Protein AF-A0A662D9E4-F1 (afdb_monomer_lite)

Sequence (81 aa):
MRILAVVQGNYGKRIAGNINFHAPSSWKITTWTAPSYFPVIVEEPEEFLPLSLPETDLLLSLGENPGVAQLIPGLVKLSKA

Radius of gyration: 12.57 Å; chains: 1; bounding box: 26×25×33 Å

Structure (mmCIF, N/CA/C/O backbone):
data_AF-A0A662D9E4-F1
#
_entry.id   AF-A0A662D9E4-F1
#
loop_
_atom_site.group_PDB
_atom_site.id
_atom_site.type_symbol
_atom_site.label_atom_id
_atom_site.label_alt_id
_atom_site.label_comp_id
_atom_site.label_asym_id
_atom_site.label_entity_id
_atom_site.label_seq_id
_atom_site.pdbx_PDB_ins_code
_atom_site.Cartn_x
_atom_site.Cartn_y
_atom_site.Cartn_z
_atom_site.occupancy
_atom_site.B_iso_or_equiv
_atom_site.auth_seq_id
_atom_site.auth_comp_id
_atom_site.auth_asym_id
_atom_site.auth_atom_id
_atom_site.pdbx_PDB_model_num
ATOM 1 N N . MET A 1 1 ? -8.894 1.035 13.952 1.00 96.00 1 MET A N 1
ATOM 2 C CA . MET A 1 1 ? -7.720 1.414 13.136 1.00 96.00 1 MET A CA 1
ATOM 3 C C . MET A 1 1 ? -8.002 1.054 11.692 1.00 96.00 1 MET A C 1
ATOM 5 O O . MET A 1 1 ? -8.480 -0.045 11.433 1.00 96.00 1 MET A O 1
ATOM 9 N N . ARG A 1 2 ? -7.770 1.977 10.770 1.00 98.19 2 ARG A N 1
ATOM 10 C CA . ARG A 1 2 ? -7.924 1.803 9.326 1.00 98.19 2 ARG A CA 1
ATOM 11 C C . ARG A 1 2 ? -6.541 1.531 8.745 1.00 98.19 2 ARG A C 1
ATOM 13 O O . ARG A 1 2 ? -5.619 2.293 9.017 1.00 98.19 2 ARG A O 1
ATOM 20 N N . ILE A 1 3 ? -6.398 0.437 8.007 1.00 98.31 3 ILE A N 1
ATOM 21 C CA . ILE A 1 3 ? -5.146 0.060 7.351 1.00 98.31 3 ILE A CA 1
ATOM 22 C C . ILE A 1 3 ? -5.411 -0.075 5.854 1.00 98.31 3 ILE A C 1
ATOM 24 O O . ILE A 1 3 ? -6.349 -0.762 5.438 1.00 98.31 3 ILE A O 1
ATOM 28 N N . LEU A 1 4 ? -4.555 0.545 5.049 1.00 98.50 4 LEU A N 1
ATOM 29 C CA . LEU A 1 4 ? -4.512 0.375 3.605 1.00 98.50 4 LEU A CA 1
ATOM 30 C C . LEU A 1 4 ? -3.265 -0.432 3.245 1.00 98.50 4 LEU A C 1
ATOM 32 O O . LEU A 1 4 ? -2.145 0.051 3.385 1.00 98.50 4 LEU A O 1
ATOM 36 N N . ALA A 1 5 ? -3.455 -1.659 2.774 1.00 98.31 5 ALA A N 1
ATOM 37 C CA . ALA A 1 5 ? -2.379 -2.485 2.250 1.00 98.31 5 ALA A CA 1
ATOM 38 C C . ALA A 1 5 ? -2.247 -2.286 0.734 1.00 98.31 5 ALA A C 1
ATOM 40 O O . ALA A 1 5 ? -3.122 -2.675 -0.042 1.00 98.31 5 ALA A O 1
ATOM 41 N N . VAL A 1 6 ? -1.136 -1.685 0.322 1.00 98.12 6 VAL A N 1
ATOM 42 C CA . VAL A 1 6 ? -0.717 -1.561 -1.074 1.00 98.12 6 VAL A CA 1
ATOM 43 C C . VAL A 1 6 ? -0.051 -2.870 -1.463 1.00 98.12 6 VAL A C 1
ATOM 45 O O . VAL A 1 6 ? 1.034 -3.172 -0.980 1.00 98.12 6 VAL A O 1
ATOM 48 N N . VAL A 1 7 ? -0.700 -3.676 -2.294 1.00 97.81 7 VAL A N 1
ATOM 49 C CA . VAL A 1 7 ? -0.223 -5.019 -2.645 1.00 97.81 7 VAL A CA 1
ATOM 50 C C . VAL A 1 7 ? 0.193 -5.097 -4.103 1.00 97.81 7 VAL A C 1
ATOM 52 O O . VAL A 1 7 ? -0.419 -4.486 -4.977 1.00 97.81 7 VAL A O 1
ATOM 55 N N . GLN A 1 8 ? 1.192 -5.923 -4.379 1.00 95.44 8 GLN A N 1
ATOM 56 C CA . GLN A 1 8 ? 1.520 -6.374 -5.725 1.00 95.44 8 GLN A CA 1
ATOM 57 C C . GLN A 1 8 ? 1.789 -7.881 -5.675 1.00 95.44 8 GLN A C 1
ATOM 59 O O . GLN A 1 8 ? 2.293 -8.386 -4.674 1.00 95.44 8 GLN A O 1
ATOM 64 N N . GLY A 1 9 ? 1.393 -8.607 -6.722 1.00 92.31 9 GLY A N 1
ATOM 65 C CA . GLY A 1 9 ? 1.587 -10.056 -6.785 1.00 92.31 9 GLY A CA 1
ATOM 66 C C . GLY A 1 9 ? 0.842 -10.839 -5.698 1.00 92.31 9 GLY A C 1
ATOM 67 O O . GLY A 1 9 ? -0.173 -10.395 -5.151 1.00 92.31 9 GLY A O 1
ATOM 68 N N . ASN A 1 10 ? 1.311 -12.058 -5.433 1.00 94.00 10 ASN A N 1
ATOM 69 C CA . ASN A 1 10 ? 0.676 -12.972 -4.480 1.00 94.00 10 ASN A CA 1
ATOM 70 C C . ASN A 1 10 ? 1.240 -12.819 -3.068 1.00 94.00 10 ASN A C 1
ATOM 72 O O . ASN A 1 10 ? 0.534 -13.122 -2.103 1.00 94.00 10 ASN A O 1
ATOM 76 N N . TYR A 1 11 ? 2.485 -12.360 -2.920 1.00 93.94 11 TYR A N 1
ATOM 77 C CA . TYR A 1 11 ? 3.117 -12.287 -1.610 1.00 93.94 11 TYR A CA 1
ATOM 78 C C . TYR A 1 11 ? 2.460 -11.210 -0.741 1.00 93.94 11 TYR A C 1
ATOM 80 O O . TYR A 1 11 ? 1.985 -11.509 0.358 1.00 93.94 11 TYR A O 1
ATOM 88 N N . GLY A 1 12 ? 2.295 -9.997 -1.278 1.00 95.44 12 GLY A N 1
ATOM 89 C CA . GLY A 1 12 ? 1.604 -8.915 -0.574 1.00 95.44 12 GLY A CA 1
ATOM 90 C C . GLY A 1 12 ? 0.145 -9.248 -0.250 1.00 95.44 12 GLY A C 1
ATOM 91 O O . GLY A 1 12 ? -0.317 -9.007 0.865 1.00 95.44 12 GLY A O 1
ATOM 92 N N . LYS A 1 13 ? -0.572 -9.897 -1.181 1.00 96.50 13 LYS A N 1
ATOM 93 C CA . LYS A 1 13 ? -1.959 -10.347 -0.961 1.00 96.50 13 LYS A CA 1
ATOM 94 C C . LYS A 1 13 ? -2.076 -11.349 0.185 1.00 96.50 13 LYS A C 1
ATOM 96 O O . LYS A 1 13 ? -3.002 -11.246 0.985 1.00 96.50 13 LYS A O 1
ATOM 101 N N . ARG A 1 14 ? -1.136 -12.295 0.298 1.00 97.81 14 ARG A N 1
ATOM 102 C CA . ARG A 1 14 ? -1.102 -13.260 1.409 1.00 97.81 14 ARG A CA 1
ATOM 103 C C . ARG A 1 14 ? -0.882 -12.570 2.751 1.00 97.81 14 ARG A C 1
ATOM 105 O O . ARG A 1 14 ? -1.570 -12.908 3.708 1.00 97.81 14 ARG A O 1
ATOM 112 N N . ILE A 1 15 ? 0.025 -11.593 2.816 1.00 97.81 15 ILE A N 1
ATOM 113 C CA . ILE A 1 15 ? 0.269 -10.811 4.038 1.00 97.81 15 ILE A CA 1
ATOM 114 C C . ILE A 1 15 ? -0.989 -10.027 4.428 1.00 97.81 15 ILE A C 1
ATOM 116 O O . ILE A 1 15 ? -1.444 -10.138 5.564 1.00 97.81 15 ILE A O 1
ATOM 120 N N . ALA A 1 16 ? -1.595 -9.295 3.488 1.00 97.88 16 ALA A N 1
ATOM 121 C CA . ALA A 1 16 ? -2.822 -8.540 3.743 1.00 97.88 16 ALA A CA 1
ATOM 122 C C . ALA A 1 16 ? -3.979 -9.451 4.193 1.00 97.88 16 ALA A C 1
ATOM 124 O O . ALA A 1 16 ? -4.693 -9.119 5.138 1.00 97.88 16 ALA A O 1
ATOM 125 N N . GLY A 1 17 ? -4.127 -10.624 3.567 1.00 97.88 17 GLY A N 1
ATOM 126 C CA . GLY A 1 17 ? -5.111 -11.633 3.958 1.00 97.88 17 GLY A CA 1
ATOM 127 C C . GLY A 1 17 ? -4.874 -12.180 5.366 1.00 97.88 17 GLY A C 1
ATOM 128 O O . GLY A 1 17 ? -5.817 -12.274 6.147 1.00 97.88 17 GLY A O 1
ATOM 129 N N . ASN A 1 18 ? -3.621 -12.474 5.722 1.00 98.25 18 ASN A N 1
ATOM 130 C CA . ASN A 1 18 ? -3.255 -12.930 7.062 1.00 98.25 18 ASN A CA 1
ATOM 131 C C . ASN A 1 18 ? -3.544 -11.861 8.126 1.00 98.25 18 ASN A C 1
ATOM 133 O O . ASN A 1 18 ? -4.127 -12.163 9.163 1.00 98.25 18 ASN A O 1
ATOM 137 N N . ILE A 1 19 ? -3.194 -10.599 7.850 1.00 97.69 19 ILE A N 1
ATOM 138 C CA . ILE A 1 19 ? -3.522 -9.474 8.734 1.00 97.69 19 ILE A CA 1
ATOM 139 C C . ILE A 1 19 ? -5.037 -9.372 8.895 1.00 97.69 19 ILE A C 1
ATOM 141 O O . ILE A 1 19 ? -5.517 -9.323 10.018 1.00 97.69 19 ILE A O 1
ATOM 145 N N . ASN A 1 20 ? -5.801 -9.401 7.802 1.00 97.00 20 ASN A N 1
ATOM 146 C CA . ASN A 1 20 ? -7.257 -9.311 7.865 1.00 97.00 20 ASN A CA 1
ATOM 147 C C . ASN A 1 20 ? -7.900 -10.472 8.644 1.00 97.00 20 ASN A C 1
ATOM 149 O O . ASN A 1 20 ? -8.887 -10.259 9.336 1.00 97.00 20 ASN A O 1
ATOM 153 N N . PHE A 1 21 ? -7.345 -11.684 8.553 1.00 98.06 21 PHE A N 1
ATOM 154 C CA . PHE A 1 21 ? -7.851 -12.855 9.275 1.00 98.06 21 PHE A CA 1
ATOM 155 C C . PHE A 1 21 ? -7.581 -12.792 10.787 1.00 98.06 21 PHE A C 1
ATOM 157 O O . PHE A 1 21 ? -8.412 -13.233 11.575 1.00 98.06 21 PHE A O 1
ATOM 164 N N . HIS A 1 22 ? -6.433 -12.244 11.197 1.00 98.25 22 HIS A N 1
ATOM 165 C CA . HIS A 1 22 ? -6.005 -12.212 12.601 1.00 98.25 22 HIS A CA 1
ATOM 166 C C . HIS A 1 22 ? -6.213 -10.859 13.301 1.00 98.25 22 HIS A C 1
ATOM 168 O O . HIS A 1 22 ? -5.994 -10.760 14.509 1.00 98.25 22 HIS A O 1
ATOM 174 N N . ALA A 1 23 ? -6.591 -9.807 12.573 1.00 97.56 23 ALA A N 1
ATOM 175 C CA . ALA A 1 23 ? -6.756 -8.474 13.137 1.00 97.56 23 ALA A CA 1
ATOM 176 C C . ALA A 1 23 ? -7.916 -8.417 14.151 1.00 97.56 23 ALA A C 1
ATOM 178 O O . ALA A 1 23 ? -8.915 -9.125 14.004 1.00 97.56 23 ALA A O 1
ATOM 179 N N . PRO A 1 24 ? -7.834 -7.525 15.157 1.00 98.06 24 PRO A N 1
ATOM 180 C CA . PRO A 1 24 ? -8.975 -7.202 16.004 1.00 98.06 24 PRO A CA 1
ATOM 181 C C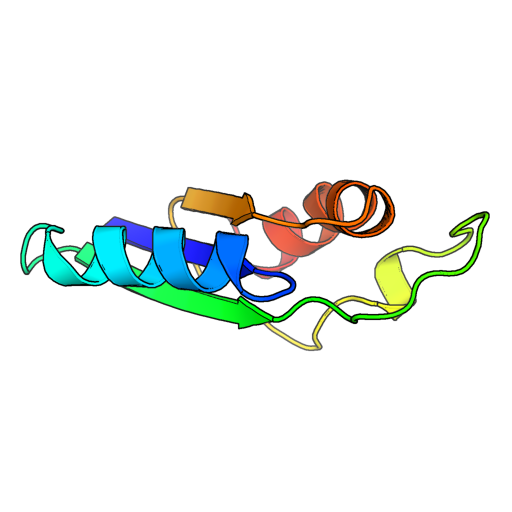 . PRO A 1 24 ? -10.195 -6.793 15.169 1.00 98.06 24 PRO A C 1
ATOM 183 O O . PRO A 1 24 ? -10.060 -6.080 14.178 1.00 98.06 24 PRO A O 1
ATOM 186 N N . SER A 1 25 ? -11.402 -7.148 15.617 1.00 95.88 25 SER A N 1
ATOM 187 C CA . SER A 1 25 ? -12.655 -6.824 14.909 1.00 95.88 25 SER A CA 1
ATOM 188 C C . SER A 1 25 ? -12.906 -5.320 14.725 1.00 95.88 25 SER A C 1
ATOM 190 O O . SER A 1 25 ? -13.687 -4.920 13.866 1.00 95.88 25 SER A O 1
ATOM 192 N N . SER A 1 26 ? -12.241 -4.475 15.518 1.00 97.38 26 SER A N 1
ATOM 193 C CA . SER A 1 26 ? -12.286 -3.012 15.413 1.00 97.38 26 SER A CA 1
ATOM 194 C C . SER A 1 26 ? -11.342 -2.434 14.347 1.00 97.38 26 SER A C 1
ATOM 196 O O . SER A 1 26 ? -11.295 -1.214 14.146 1.00 97.38 26 SER A O 1
ATOM 198 N N . TRP A 1 27 ? -10.537 -3.269 13.687 1.00 97.62 27 TRP A N 1
ATOM 199 C CA . TRP A 1 27 ? -9.656 -2.854 12.602 1.00 97.62 27 TRP A CA 1
ATOM 200 C C . TRP A 1 27 ? -10.354 -3.029 11.255 1.00 97.62 27 TRP A C 1
ATOM 202 O O . TRP A 1 27 ? -11.071 -3.997 11.025 1.00 97.62 27 TRP A O 1
ATOM 212 N N . LYS A 1 28 ? -10.130 -2.082 10.344 1.00 97.75 28 LYS A N 1
ATOM 213 C CA . LYS A 1 28 ? -10.632 -2.134 8.971 1.00 97.75 28 LYS A CA 1
ATOM 214 C C . LYS A 1 28 ? -9.448 -2.238 8.027 1.00 97.75 28 LYS A C 1
ATOM 216 O O . LYS A 1 28 ? -8.707 -1.268 7.874 1.00 97.75 28 LYS A O 1
ATOM 221 N N . ILE A 1 29 ? -9.285 -3.402 7.407 1.00 97.75 29 ILE A N 1
ATOM 222 C CA . ILE A 1 29 ? -8.205 -3.657 6.455 1.00 97.75 29 ILE A CA 1
ATOM 223 C C . ILE A 1 29 ? -8.763 -3.493 5.045 1.00 97.75 29 ILE A C 1
ATOM 225 O O . ILE A 1 29 ? -9.730 -4.144 4.659 1.00 97.75 29 ILE A O 1
ATOM 229 N N . THR A 1 30 ? -8.168 -2.589 4.279 1.00 97.62 30 THR A N 1
ATOM 230 C CA . THR A 1 30 ? -8.479 -2.367 2.866 1.00 97.62 30 THR A CA 1
ATOM 231 C C . THR A 1 30 ? -7.247 -2.659 2.033 1.00 97.62 30 THR A C 1
ATOM 233 O O . THR A 1 30 ? -6.123 -2.569 2.526 1.00 97.62 30 THR A O 1
ATOM 236 N N . THR A 1 31 ? -7.447 -3.041 0.776 1.00 97.81 31 THR A N 1
ATOM 237 C CA . THR A 1 31 ? -6.338 -3.329 -0.135 1.00 97.81 31 THR A CA 1
ATOM 238 C C . THR A 1 31 ? -6.462 -2.478 -1.386 1.00 97.81 31 THR A C 1
ATOM 240 O O . THR A 1 31 ? -7.561 -2.288 -1.904 1.00 97.81 31 THR A O 1
ATOM 243 N N . TRP A 1 32 ? -5.328 -1.985 -1.871 1.00 97.94 32 TRP A N 1
ATOM 244 C CA . TRP A 1 32 ? -5.196 -1.430 -3.211 1.00 97.94 32 TRP A CA 1
ATOM 245 C C . TRP A 1 32 ? -4.107 -2.211 -3.941 1.00 97.94 32 TRP A C 1
ATOM 247 O O . TRP A 1 32 ? -3.035 -2.449 -3.388 1.00 97.94 32 TRP A O 1
ATOM 257 N N . THR A 1 33 ? -4.397 -2.665 -5.159 1.00 97.44 33 THR A N 1
ATOM 258 C CA . THR A 1 33 ? -3.423 -3.414 -5.961 1.00 97.44 33 THR A CA 1
ATOM 259 C C . THR A 1 33 ? -2.665 -2.441 -6.850 1.00 97.44 33 THR A C 1
ATOM 261 O O . THR A 1 33 ? -3.272 -1.809 -7.712 1.00 97.44 33 THR A O 1
ATOM 264 N N . ALA A 1 34 ? -1.354 -2.334 -6.642 1.00 96.62 34 ALA A N 1
ATOM 265 C CA . ALA A 1 34 ? -0.490 -1.500 -7.464 1.00 96.62 34 ALA A CA 1
ATOM 266 C C . ALA A 1 34 ? -0.351 -2.078 -8.889 1.00 96.62 34 ALA A C 1
ATOM 268 O O . ALA A 1 34 ? -0.464 -3.300 -9.067 1.00 96.62 34 ALA A O 1
ATOM 269 N N . PRO A 1 35 ? -0.068 -1.237 -9.902 1.00 94.62 35 PRO A N 1
ATOM 270 C CA . PRO A 1 35 ? 0.206 -1.692 -11.263 1.00 94.62 35 PRO A CA 1
ATOM 271 C C . PRO A 1 35 ? 1.275 -2.789 -11.306 1.00 94.62 35 PRO A C 1
ATOM 273 O O . PRO A 1 35 ? 2.254 -2.753 -10.565 1.00 94.62 35 PRO A O 1
ATOM 276 N N . SER A 1 36 ? 1.102 -3.795 -12.164 1.00 89.81 36 SER A N 1
ATOM 277 C CA . SER A 1 36 ? 2.065 -4.901 -12.300 1.00 89.81 36 SER A CA 1
ATOM 278 C C . SER A 1 36 ? 3.292 -4.532 -13.132 1.00 89.81 36 SER A C 1
ATOM 280 O O . SER A 1 36 ? 4.322 -5.192 -13.031 1.00 89.81 36 SER A O 1
ATOM 282 N N . TYR A 1 37 ? 3.174 -3.499 -13.964 1.00 90.56 37 TYR A N 1
ATOM 283 C CA . TYR A 1 37 ? 4.226 -3.025 -14.847 1.00 90.56 37 TYR A CA 1
ATOM 284 C C . TYR A 1 37 ? 4.637 -1.613 -14.447 1.00 90.56 37 TYR A C 1
ATOM 286 O O . TYR A 1 37 ? 3.787 -0.737 -14.298 1.00 90.56 37 TYR A O 1
ATOM 294 N N . PHE A 1 38 ? 5.945 -1.419 -14.321 1.00 91.62 38 PHE A N 1
ATOM 295 C CA . PHE A 1 38 ? 6.582 -0.117 -14.206 1.00 91.62 38 PHE A CA 1
ATOM 296 C C . PHE A 1 38 ? 7.678 -0.028 -15.271 1.00 91.62 38 PHE A C 1
ATOM 298 O O . PHE A 1 38 ? 8.330 -1.045 -15.547 1.00 91.62 38 PHE A O 1
ATOM 305 N N . PRO A 1 39 ? 7.902 1.154 -15.867 1.00 90.75 39 PRO A N 1
ATOM 306 C CA . PRO A 1 39 ? 9.095 1.392 -16.666 1.00 90.75 39 PRO A CA 1
ATOM 307 C C . PRO A 1 39 ? 10.361 1.232 -15.807 1.00 90.75 39 PRO A C 1
ATOM 309 O O . PRO A 1 39 ? 10.312 1.273 -14.578 1.00 90.75 39 PRO A O 1
ATOM 312 N N . VAL A 1 40 ? 11.515 1.057 -16.458 1.00 86.38 40 VAL A N 1
ATOM 313 C CA . VAL A 1 40 ? 12.819 0.943 -15.770 1.00 86.38 40 VAL A CA 1
ATOM 314 C C . VAL A 1 40 ? 13.122 2.195 -14.941 1.00 86.38 40 VAL A C 1
ATOM 316 O O . VAL A 1 40 ? 13.701 2.102 -13.862 1.00 86.38 40 VAL A O 1
ATOM 319 N N . ILE A 1 41 ? 12.706 3.355 -15.449 1.00 88.00 41 ILE A N 1
ATOM 320 C CA . ILE A 1 41 ? 12.771 4.646 -14.774 1.00 88.00 41 ILE A CA 1
ATOM 321 C C . ILE A 1 41 ? 11.348 5.197 -14.758 1.00 88.00 41 ILE A C 1
ATOM 323 O O . ILE A 1 41 ? 10.730 5.331 -15.812 1.00 88.00 41 ILE A O 1
ATOM 327 N N . VAL A 1 42 ? 10.823 5.469 -13.566 1.00 89.44 42 VAL A N 1
ATOM 328 C CA . VAL A 1 42 ? 9.534 6.141 -13.377 1.00 89.44 42 VAL A CA 1
ATOM 329 C C . VAL A 1 42 ? 9.834 7.629 -13.245 1.00 89.44 42 VAL A C 1
ATOM 331 O O . VAL A 1 42 ? 10.426 8.045 -12.253 1.00 89.44 42 VAL A O 1
ATOM 334 N N . GLU A 1 43 ? 9.499 8.407 -14.271 1.00 91.69 43 GLU A N 1
ATOM 335 C CA . GLU A 1 43 ? 9.715 9.861 -14.264 1.00 91.69 43 GLU A CA 1
ATOM 336 C C . GLU A 1 43 ? 8.591 10.592 -13.520 1.00 91.69 43 GLU A C 1
ATOM 338 O O . GLU A 1 43 ? 8.874 11.459 -12.701 1.00 91.69 43 GLU A O 1
ATOM 343 N N . GLU A 1 44 ? 7.342 10.163 -13.726 1.00 94.19 44 GLU A N 1
ATOM 344 C CA . GLU A 1 44 ? 6.138 10.746 -13.119 1.00 94.19 44 GLU A CA 1
ATOM 345 C C . GLU A 1 44 ? 5.371 9.664 -12.325 1.00 94.19 44 GLU A C 1
ATOM 347 O O . GLU A 1 44 ? 4.497 8.974 -12.865 1.00 9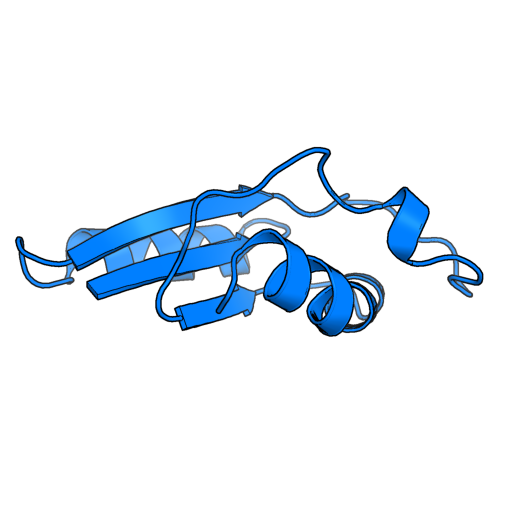4.19 44 GLU A O 1
ATOM 352 N N . PRO A 1 45 ? 5.709 9.436 -11.040 1.00 93.06 45 PRO A N 1
ATOM 353 C CA . PRO A 1 45 ? 5.022 8.465 -10.182 1.00 93.06 45 PRO A CA 1
ATOM 354 C C . PRO A 1 45 ? 3.507 8.699 -10.076 1.00 93.06 45 PRO A C 1
ATOM 356 O O . PRO A 1 45 ? 2.736 7.755 -9.891 1.00 93.06 45 PRO A O 1
ATOM 359 N N . GLU A 1 46 ? 3.070 9.949 -10.198 1.00 94.06 46 GLU A N 1
ATOM 360 C CA . GLU A 1 46 ? 1.686 10.394 -10.070 1.00 94.06 46 GLU A CA 1
ATOM 361 C C . GLU A 1 46 ? 0.751 9.738 -11.091 1.00 94.06 46 GLU A C 1
ATOM 363 O O . GLU A 1 46 ? -0.414 9.495 -10.776 1.00 94.06 46 GLU A O 1
ATOM 368 N N . GLU A 1 47 ? 1.255 9.383 -12.276 1.00 95.31 47 GLU A N 1
ATOM 369 C C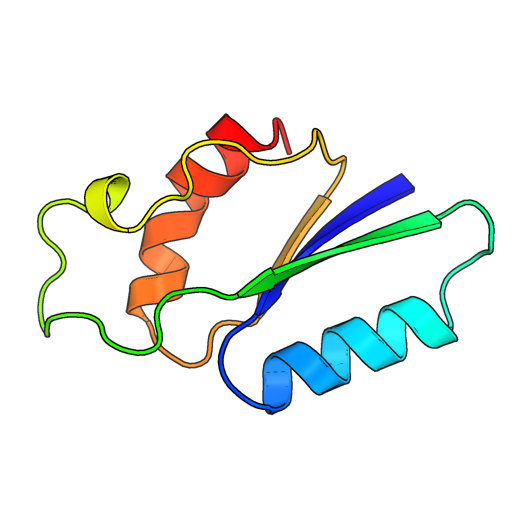A . GLU A 1 47 ? 0.475 8.718 -13.329 1.00 95.31 47 GLU A CA 1
ATOM 370 C C . GLU A 1 47 ? 0.021 7.302 -12.940 1.00 95.31 47 GLU A C 1
ATOM 372 O O . GLU A 1 47 ? -0.937 6.766 -13.499 1.00 95.31 47 GLU A O 1
ATOM 377 N N . PHE A 1 48 ? 0.684 6.693 -11.955 1.00 95.75 48 PHE A N 1
ATOM 378 C CA . PHE A 1 48 ? 0.391 5.343 -11.469 1.00 95.75 48 PHE A CA 1
ATOM 379 C C . PHE A 1 48 ? -0.479 5.341 -10.203 1.00 95.75 48 PHE A C 1
ATOM 381 O O . PHE A 1 48 ? -0.815 4.269 -9.682 1.00 95.75 48 PHE A O 1
ATOM 388 N N . LEU A 1 49 ? -0.837 6.519 -9.683 1.00 97.12 49 LEU A N 1
ATOM 389 C CA . LEU A 1 49 ? -1.686 6.652 -8.504 1.00 97.12 49 LEU A CA 1
ATOM 390 C C . LEU A 1 49 ? -3.167 6.416 -8.849 1.00 97.12 49 LEU A C 1
ATOM 392 O O . LEU A 1 49 ? -3.628 6.741 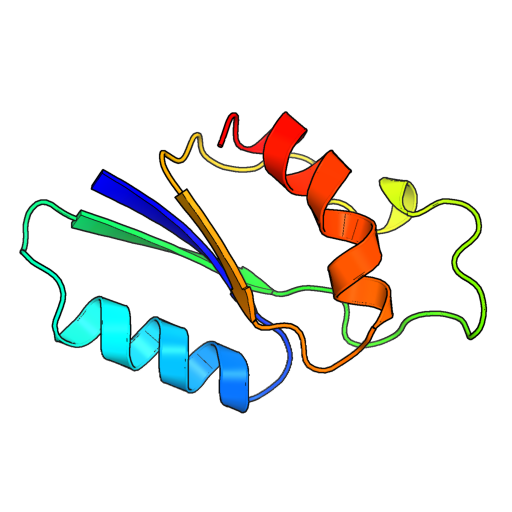-9.944 1.00 97.12 49 LEU A O 1
ATOM 396 N N . PRO A 1 50 ? -3.963 5.874 -7.911 1.00 97.06 50 PRO A N 1
ATOM 397 C CA . PRO A 1 50 ? -5.408 5.811 -8.080 1.00 97.06 50 PRO A CA 1
ATOM 398 C C . PRO A 1 50 ? -6.029 7.211 -7.970 1.00 97.06 50 PRO A C 1
ATOM 400 O O . PRO A 1 50 ? -5.492 8.094 -7.306 1.00 97.06 50 PRO A O 1
ATOM 403 N N . LEU A 1 51 ? -7.225 7.390 -8.539 1.00 96.44 51 LEU A N 1
ATOM 404 C CA . LEU A 1 51 ? -7.964 8.660 -8.448 1.00 96.44 51 LEU A CA 1
ATOM 405 C C . LEU A 1 51 ? -8.317 9.052 -7.006 1.00 96.44 51 LEU A C 1
ATOM 407 O O . LEU A 1 51 ? -8.421 10.233 -6.684 1.00 96.44 51 LEU A O 1
ATOM 411 N N . SER A 1 52 ? -8.547 8.065 -6.142 1.00 96.25 52 SER A N 1
ATOM 412 C CA . SER A 1 52 ? -8.843 8.281 -4.732 1.00 96.25 52 SER A CA 1
ATOM 413 C C . SER A 1 52 ? -8.507 7.046 -3.904 1.00 96.25 52 SER A C 1
ATOM 415 O O . SER A 1 52 ? -8.473 5.919 -4.403 1.00 96.25 52 SER A O 1
ATOM 417 N N . LEU A 1 53 ? -8.265 7.272 -2.614 1.00 97.69 53 LEU A N 1
ATOM 418 C CA . LEU A 1 53 ? -8.096 6.232 -1.610 1.00 97.69 53 LEU A CA 1
ATOM 419 C C . LEU A 1 53 ? -8.964 6.553 -0.392 1.00 97.69 53 LEU A C 1
ATOM 421 O O . LEU A 1 53 ? -9.234 7.725 -0.120 1.00 97.69 53 LEU A O 1
ATOM 425 N N . PRO A 1 54 ? -9.427 5.531 0.347 1.00 96.38 54 PRO A N 1
ATOM 426 C CA .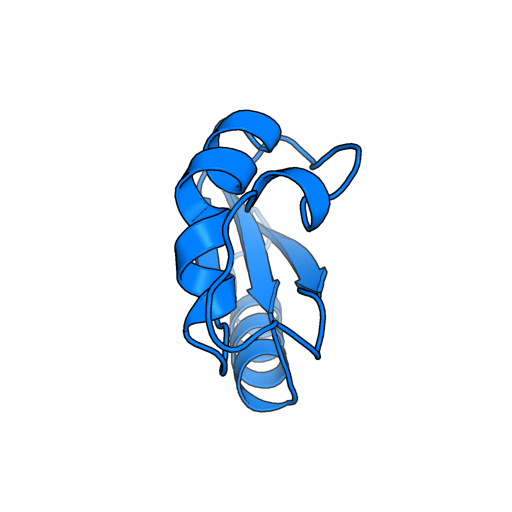 PRO A 1 54 ? -10.071 5.771 1.624 1.00 96.38 54 PRO A CA 1
ATOM 427 C C . PRO A 1 54 ? -9.067 6.398 2.592 1.00 96.38 54 PRO A C 1
ATOM 429 O O . PRO A 1 54 ? -7.883 6.058 2.582 1.00 96.38 54 PRO A O 1
ATOM 432 N N . GLU A 1 55 ? -9.562 7.263 3.474 1.00 97.69 55 GLU A N 1
ATOM 433 C CA . GLU A 1 55 ? -8.752 7.723 4.593 1.00 97.69 55 GLU A CA 1
ATOM 434 C C . GLU A 1 55 ? -8.329 6.539 5.467 1.00 97.69 55 GLU A C 1
ATOM 436 O O . GLU A 1 55 ? -9.159 5.697 5.837 1.00 97.69 55 GLU A O 1
ATOM 441 N N . THR A 1 56 ? -7.049 6.491 5.813 1.00 98.12 56 THR A N 1
ATOM 442 C CA . THR A 1 56 ? -6.443 5.408 6.583 1.00 98.12 56 THR A CA 1
ATOM 443 C C . THR A 1 56 ? -5.587 5.970 7.711 1.00 98.12 56 THR A C 1
ATOM 445 O O . THR A 1 56 ? -5.155 7.112 7.644 1.00 98.12 56 THR A O 1
ATOM 448 N N . ASP A 1 57 ? -5.351 5.170 8.747 1.00 98.25 57 ASP A N 1
ATOM 449 C CA . ASP A 1 57 ? -4.472 5.543 9.865 1.00 98.25 57 ASP A CA 1
ATOM 450 C C . ASP A 1 57 ? -3.058 4.960 9.674 1.00 98.25 57 ASP A C 1
ATOM 452 O O . ASP A 1 57 ? -2.119 5.337 10.365 1.00 98.25 57 ASP A O 1
ATOM 456 N N . LEU A 1 58 ? -2.926 3.975 8.777 1.00 98.19 58 LEU A N 1
ATOM 457 C CA . LEU A 1 58 ? -1.677 3.304 8.435 1.00 98.19 58 LEU A CA 1
ATOM 458 C C . LEU A 1 58 ? -1.704 2.851 6.971 1.00 98.19 58 LEU A C 1
ATOM 460 O O . LEU A 1 58 ? -2.699 2.283 6.503 1.00 98.19 58 LEU A O 1
ATOM 464 N N . LEU A 1 59 ? -0.586 3.043 6.273 1.00 98.38 59 LEU A N 1
ATOM 465 C CA . LEU A 1 59 ? -0.324 2.476 4.953 1.00 98.38 59 LEU A CA 1
ATOM 466 C C . LEU A 1 59 ? 0.744 1.381 5.062 1.00 98.38 59 LEU A C 1
ATOM 468 O O . LEU A 1 59 ? 1.822 1.603 5.608 1.00 98.38 59 LEU A O 1
ATOM 472 N N . LEU A 1 60 ? 0.452 0.198 4.522 1.00 97.81 60 LEU A N 1
ATOM 473 C CA . LEU A 1 60 ? 1.393 -0.916 4.419 1.00 97.81 60 LEU A CA 1
ATOM 474 C C . LEU A 1 60 ? 1.805 -1.099 2.961 1.00 97.81 60 LEU A C 1
ATOM 476 O O . LEU A 1 60 ? 0.983 -1.495 2.136 1.00 97.81 60 LEU A O 1
ATOM 480 N N . SER A 1 61 ? 3.072 -0.834 2.645 1.00 97.25 61 SER A N 1
ATOM 481 C CA . SER A 1 61 ? 3.620 -1.085 1.310 1.00 97.25 61 SER A CA 1
ATOM 482 C C . SER A 1 61 ? 4.117 -2.525 1.199 1.00 97.25 61 SER A C 1
ATOM 484 O O . SER A 1 61 ? 5.082 -2.914 1.852 1.00 97.25 61 SER A O 1
ATOM 486 N N . LEU A 1 62 ? 3.428 -3.319 0.385 1.00 96.94 62 LEU A N 1
ATOM 487 C CA . LEU A 1 62 ? 3.681 -4.738 0.124 1.00 96.94 62 LEU A CA 1
ATOM 488 C C . LEU A 1 62 ? 3.854 -4.969 -1.389 1.00 96.94 62 LEU A C 1
ATOM 490 O O . LEU A 1 62 ? 3.277 -5.895 -1.969 1.00 96.94 62 LEU A O 1
ATOM 494 N N . GLY A 1 63 ? 4.598 -4.065 -2.031 1.00 94.62 63 GLY A N 1
ATOM 495 C CA . GLY A 1 63 ? 4.993 -4.168 -3.434 1.00 94.62 63 GLY A CA 1
ATOM 496 C C . GLY A 1 63 ? 6.131 -5.167 -3.648 1.00 94.62 63 GLY A C 1
ATOM 497 O O . GLY A 1 63 ? 6.982 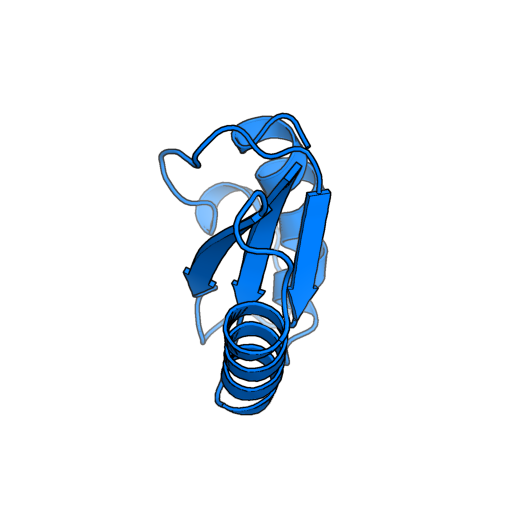-5.344 -2.781 1.00 94.62 63 GLY A O 1
ATOM 498 N N . GLU A 1 64 ? 6.154 -5.801 -4.819 1.00 93.00 64 GLU A N 1
ATOM 499 C CA . GLU A 1 64 ? 7.215 -6.728 -5.245 1.00 93.00 64 GLU A CA 1
ATOM 500 C C . GLU A 1 64 ? 8.206 -6.040 -6.212 1.00 93.00 64 GLU A C 1
ATOM 502 O O . GLU A 1 64 ? 9.340 -6.483 -6.374 1.00 93.00 64 GLU A O 1
ATOM 507 N N . ASN A 1 65 ? 7.799 -4.926 -6.828 1.00 92.12 65 ASN A N 1
ATOM 508 C CA . ASN A 1 65 ? 8.583 -4.099 -7.737 1.00 92.12 65 ASN A CA 1
ATOM 509 C C . ASN A 1 65 ? 9.007 -2.782 -7.046 1.00 92.12 65 ASN A C 1
ATOM 511 O O . ASN A 1 65 ? 8.156 -2.128 -6.432 1.00 92.12 65 ASN A O 1
ATOM 515 N N . PRO A 1 66 ? 10.273 -2.334 -7.191 1.00 90.25 66 PRO A N 1
ATOM 516 C CA . PRO A 1 66 ? 10.747 -1.055 -6.650 1.00 90.25 66 PRO A CA 1
ATOM 517 C C . PRO A 1 66 ? 9.911 0.170 -7.048 1.00 90.25 66 PRO A C 1
ATOM 519 O O . PRO A 1 66 ? 9.805 1.110 -6.264 1.00 90.25 66 PRO A O 1
ATOM 522 N N . GLY A 1 67 ? 9.273 0.157 -8.223 1.00 92.81 67 GLY A N 1
ATOM 523 C CA . GLY A 1 67 ? 8.376 1.220 -8.682 1.00 92.81 67 GLY A CA 1
ATOM 524 C C . GLY A 1 67 ? 7.200 1.470 -7.733 1.00 92.81 67 GLY A C 1
ATOM 525 O O . GLY A 1 67 ? 6.804 2.613 -7.541 1.00 92.81 67 GLY A O 1
ATOM 526 N N . VAL A 1 68 ? 6.714 0.440 -7.028 1.00 94.69 68 VAL A N 1
ATOM 527 C CA . VAL A 1 68 ? 5.657 0.603 -6.012 1.00 94.69 68 VAL A CA 1
ATOM 528 C C . VAL A 1 68 ? 6.132 1.474 -4.849 1.00 94.69 68 VAL A C 1
ATOM 530 O O . VAL A 1 68 ? 5.354 2.259 -4.310 1.00 94.69 68 VAL A O 1
ATOM 533 N N . ALA A 1 69 ? 7.408 1.372 -4.466 1.00 93.75 69 ALA A N 1
ATOM 534 C CA . ALA A 1 69 ? 7.961 2.179 -3.384 1.00 93.75 69 ALA A CA 1
ATOM 535 C C . ALA A 1 69 ? 7.991 3.673 -3.741 1.00 93.75 69 ALA A C 1
ATOM 537 O O . ALA A 1 69 ? 7.813 4.513 -2.861 1.00 93.75 69 ALA A O 1
ATOM 538 N N . GLN A 1 70 ? 8.136 4.007 -5.027 1.00 94.94 70 GLN A N 1
ATOM 539 C CA . GLN A 1 70 ? 8.098 5.395 -5.489 1.00 94.94 70 GLN A CA 1
ATOM 540 C C . GLN A 1 70 ? 6.705 6.023 -5.372 1.00 94.94 70 GLN A C 1
ATOM 542 O O . GLN A 1 70 ? 6.595 7.236 -5.234 1.00 94.94 70 GLN A O 1
ATOM 547 N N . LEU A 1 71 ? 5.643 5.212 -5.350 1.00 96.31 71 LEU A N 1
ATOM 548 C CA . LEU A 1 71 ? 4.270 5.702 -5.206 1.00 96.31 71 LEU A CA 1
ATOM 549 C C . LEU A 1 71 ? 3.920 6.086 -3.763 1.00 96.31 71 LEU A C 1
ATOM 551 O O . LEU A 1 71 ? 2.932 6.784 -3.541 1.00 96.31 71 LEU A O 1
ATOM 555 N N . ILE A 1 72 ? 4.702 5.641 -2.769 1.00 96.69 72 ILE A N 1
ATOM 556 C CA . ILE A 1 72 ? 4.377 5.793 -1.340 1.00 96.69 72 ILE A CA 1
ATOM 557 C C . ILE A 1 72 ? 4.043 7.247 -0.960 1.00 96.69 72 ILE A C 1
ATOM 559 O O . ILE A 1 72 ? 2.999 7.435 -0.332 1.00 96.69 72 ILE A O 1
ATOM 563 N N . PRO A 1 73 ? 4.825 8.278 -1.342 1.00 97.19 73 PRO A N 1
ATOM 564 C CA . PRO A 1 73 ? 4.501 9.661 -0.988 1.00 97.19 73 PRO A CA 1
ATOM 565 C C . PRO A 1 73 ? 3.120 10.106 -1.496 1.00 97.19 73 PRO A C 1
ATOM 567 O O . PRO A 1 73 ? 2.344 10.710 -0.752 1.00 97.19 73 PRO A O 1
ATOM 570 N N . GLY A 1 74 ? 2.784 9.763 -2.743 1.00 97.81 74 GLY A N 1
ATOM 571 C CA . GLY A 1 74 ? 1.491 10.085 -3.344 1.00 97.81 74 GLY A CA 1
ATOM 572 C C . GLY A 1 74 ? 0.335 9.323 -2.697 1.00 97.81 74 GLY A C 1
ATOM 573 O O . GLY A 1 74 ? -0.704 9.907 -2.390 1.00 97.81 74 GLY A O 1
ATOM 574 N N . LEU A 1 75 ? 0.534 8.034 -2.413 1.00 98.00 75 LEU A N 1
ATOM 575 C CA . LEU A 1 75 ? -0.473 7.194 -1.763 1.00 98.00 75 LEU A CA 1
ATOM 576 C C . LEU A 1 75 ? -0.779 7.676 -0.342 1.00 98.00 75 LEU A C 1
ATOM 578 O O . LEU A 1 75 ? -1.951 7.799 0.002 1.00 98.00 75 LEU A O 1
ATOM 582 N N . VAL A 1 76 ? 0.248 8.021 0.444 1.00 98.06 76 VAL A N 1
ATOM 583 C CA . VAL A 1 76 ? 0.096 8.600 1.791 1.00 98.06 76 VAL A CA 1
ATOM 584 C C . VAL A 1 76 ? -0.715 9.893 1.733 1.00 98.06 76 VAL A C 1
ATOM 586 O O . VAL A 1 76 ? -1.655 10.064 2.509 1.00 98.06 76 VAL A O 1
ATOM 589 N N . LYS A 1 77 ? -0.420 10.778 0.771 1.00 98.00 77 LYS A N 1
ATOM 590 C CA . LYS A 1 77 ? -1.167 12.029 0.578 1.00 98.00 77 LYS A CA 1
ATOM 591 C C . LYS A 1 77 ? -2.639 11.782 0.228 1.00 98.00 77 LYS A C 1
ATOM 593 O O . LYS A 1 77 ? -3.509 12.448 0.784 1.00 98.00 77 LYS A O 1
ATOM 598 N N . LEU A 1 78 ? -2.926 10.831 -0.665 1.00 98.00 78 LEU A N 1
ATOM 599 C CA . LEU A 1 78 ? -4.292 10.483 -1.079 1.00 98.00 78 LEU A CA 1
ATOM 600 C C . LEU A 1 78 ? -5.099 9.816 0.041 1.00 98.00 78 LEU A C 1
ATOM 602 O O . LEU A 1 78 ? -6.299 10.060 0.153 1.00 98.00 78 LEU A O 1
ATOM 606 N N . SER A 1 79 ? -4.456 8.990 0.868 1.00 97.94 79 SER A N 1
ATOM 607 C CA . SER A 1 79 ? -5.108 8.274 1.968 1.00 97.94 79 SER A CA 1
ATOM 608 C C . SER A 1 79 ? -5.058 9.009 3.307 1.00 97.94 79 SER A C 1
ATOM 610 O O . SER A 1 79 ? -5.630 8.516 4.275 1.00 97.94 79 SER A O 1
ATOM 612 N N . LYS A 1 80 ? -4.362 10.150 3.393 1.00 97.00 80 LYS A N 1
ATOM 613 C CA . LYS A 1 80 ? -4.115 10.895 4.643 1.00 97.00 80 LYS A CA 1
ATOM 614 C C . LYS A 1 80 ? -3.534 10.016 5.763 1.00 97.00 80 LYS A C 1
ATOM 616 O O . LYS A 1 80 ? -3.920 10.174 6.920 1.00 97.00 80 LYS A O 1
ATOM 621 N N . ALA A 1 81 ? -2.683 9.065 5.367 1.00 92.81 81 ALA A N 1
ATOM 622 C CA . ALA A 1 81 ? -1.997 8.165 6.294 1.00 92.81 81 ALA A CA 1
ATOM 623 C C . ALA A 1 81 ? -0.941 8.911 7.116 1.00 92.81 81 ALA A C 1
ATOM 625 O O . ALA A 1 81 ? -0.412 9.926 6.607 1.00 92.81 81 ALA A O 1
#

InterPro domains:
  IPR003745 Thymidylate synthase MJ0757-like [PF02593] (6-68)

Secondary structure (DSSP, 8-state):
-EEEEEE-HHHHHHHHHHHHHHS-TT-EEEEEEPPS---SS-S-GGGGS-S-----SEEEEE-SSHHHHHTHHHHHHHHT-

pLDDT: mean 95.87, std 2.75, range [86.38, 98.5]

Foldseek 3Di:
DEEEQAAEDDQSVVVLVVCVVPPDPPYHYHYDYFDNDDPPDDPDLPVRDDPADAAGPYYHYHYPDVSSVVCVVVNCVRNVD

Organism: Aerophobetes bacterium (NCBI:txid2030807)